Protein AF-A0A3D1BN69-F1 (afdb_monomer_lite)

Radius of gyration: 13.89 Å; chains: 1; bounding box: 30×30×35 Å

pLDDT: mean 92.31, std 7.17, range [51.19, 98.12]

Sequence (108 aa):
RYISNFTDFDPFLYEPDVELLYSLRESDIENADILIIPGSKNTMKDLLLLRENGIEESIKRAVKKGIPLIGICGGYQMLGGKIFDPYAVESSVREIDGLGLLDIETTL

Secondary structure (DSSP, 8-state):
--EESGGGGGGGGG-TT--------HHHHHT-SSEEE-EESSHHHHHHHHHHTTHHHHHHHHHHTT--EEE-THHHHHHSSEEE-TT-SS-S--EEE--S-SS-EEE-

Foldseek 3Di:
DFFDCPVVCVVQVVVPPHDDDDDQDLVCLQPDQAEEDGAGLQLVVVQVVCVVSVNLVSNVNNVVVVRHYHYYHSRVQLQEQKEAECPQPRHPDGMDGHSHNDPDHYYD

Structure (mmCIF, N/CA/C/O backbone):
data_AF-A0A3D1BN69-F1
#
_entry.id   AF-A0A3D1BN69-F1
#
loop_
_atom_site.group_PDB
_atom_site.id
_atom_site.type_symbol
_atom_site.label_atom_id
_atom_site.label_alt_id
_atom_site.label_comp_id
_atom_site.label_asym_id
_atom_site.label_entity_id
_atom_site.label_seq_id
_atom_site.pdbx_PDB_ins_code
_atom_site.Cartn_x
_atom_site.Cartn_y
_atom_site.Cartn_z
_atom_site.occupancy
_atom_site.B_iso_or_equiv
_atom_site.auth_seq_id
_atom_site.auth_comp_id
_atom_site.auth_asym_id
_atom_site.auth_atom_id
_atom_site.pdbx_PDB_model_num
ATOM 1 N N . ARG A 1 1 ? 12.733 4.585 2.168 1.00 51.19 1 ARG A N 1
ATOM 2 C CA . ARG A 1 1 ? 12.944 5.981 2.678 1.00 51.19 1 ARG A CA 1
ATOM 3 C C . ARG A 1 1 ? 12.664 7.002 1.559 1.00 51.19 1 ARG A C 1
ATOM 5 O O . ARG A 1 1 ? 13.417 7.959 1.406 1.00 51.19 1 ARG A O 1
ATOM 12 N N . TYR A 1 2 ? 11.575 6.802 0.803 1.00 65.62 2 TYR A N 1
ATOM 13 C CA . TYR A 1 2 ? 11.168 7.642 -0.328 1.00 65.62 2 TYR A CA 1
ATOM 14 C C . TYR A 1 2 ? 9.640 7.785 -0.391 1.00 65.62 2 TYR A C 1
ATOM 16 O O . TYR A 1 2 ? 9.015 7.416 -1.381 1.00 65.62 2 TYR A O 1
ATOM 24 N N . ILE A 1 3 ? 9.034 8.319 0.671 1.00 72.12 3 ILE A N 1
ATOM 25 C CA . ILE A 1 3 ? 7.589 8.554 0.681 1.00 72.12 3 ILE A CA 1
ATOM 26 C C . ILE A 1 3 ? 7.255 9.672 -0.317 1.00 72.12 3 ILE A C 1
ATOM 28 O O . ILE A 1 3 ? 7.871 10.740 -0.319 1.00 72.12 3 ILE A O 1
ATOM 32 N N . SER A 1 4 ? 6.283 9.400 -1.175 1.00 75.06 4 SER A N 1
ATOM 33 C CA . SER A 1 4 ? 5.631 10.339 -2.088 1.00 75.06 4 SER A CA 1
ATOM 34 C C . SER A 1 4 ? 4.139 10.351 -1.799 1.00 75.06 4 SER A C 1
ATOM 36 O O . SER A 1 4 ? 3.648 9.454 -1.120 1.00 75.06 4 SER A O 1
ATOM 38 N N . ASN A 1 5 ? 3.419 11.371 -2.270 1.00 76.31 5 ASN A N 1
ATOM 39 C CA . ASN A 1 5 ? 1.986 11.513 -1.984 1.00 76.31 5 ASN A CA 1
ATOM 40 C C . ASN A 1 5 ? 1.655 11.522 -0.476 1.00 76.31 5 ASN A C 1
ATOM 42 O O . ASN A 1 5 ? 0.537 11.202 -0.094 1.00 76.31 5 ASN A O 1
ATOM 46 N N . PHE A 1 6 ? 2.612 11.874 0.397 1.00 78.00 6 PHE A N 1
ATOM 47 C CA . PHE A 1 6 ? 2.337 11.988 1.837 1.00 78.00 6 PHE A CA 1
ATOM 48 C C . PHE A 1 6 ? 1.357 13.125 2.132 1.00 78.00 6 PHE A C 1
ATOM 50 O O . PHE A 1 6 ? 0.562 13.029 3.053 1.00 78.00 6 PHE A O 1
ATOM 57 N N . THR A 1 7 ? 1.380 14.162 1.294 1.00 81.50 7 THR A N 1
ATOM 58 C CA . THR A 1 7 ? 0.482 15.310 1.401 1.00 81.50 7 THR A CA 1
ATOM 59 C C . THR A 1 7 ? -0.960 14.990 1.022 1.00 81.50 7 THR A C 1
ATOM 61 O O . THR A 1 7 ? -1.865 15.748 1.353 1.00 81.50 7 THR A O 1
ATOM 64 N N . ASP A 1 8 ? -1.203 13.880 0.318 1.00 84.62 8 ASP A N 1
ATOM 65 C CA . ASP A 1 8 ? -2.535 13.535 -0.196 1.00 84.62 8 ASP A CA 1
ATOM 66 C C . ASP A 1 8 ? -3.513 13.209 0.945 1.00 84.62 8 ASP A C 1
ATOM 68 O O . ASP A 1 8 ? -4.727 13.274 0.765 1.00 84.62 8 ASP A O 1
ATOM 72 N N . PHE A 1 9 ? -2.981 12.901 2.129 1.00 85.88 9 PHE A N 1
ATOM 73 C CA . PHE A 1 9 ? -3.728 12.636 3.353 1.00 85.88 9 PHE A CA 1
ATOM 74 C C . PHE A 1 9 ? -3.382 13.619 4.488 1.00 85.88 9 PHE A C 1
ATOM 76 O O . PHE A 1 9 ? -3.812 13.420 5.623 1.00 85.88 9 PHE A O 1
ATOM 83 N N . ASP A 1 10 ? -2.703 14.733 4.173 1.00 88.94 10 ASP A N 1
ATOM 84 C CA . ASP A 1 10 ? -2.545 15.873 5.087 1.00 88.94 10 ASP A CA 1
ATOM 85 C C . ASP A 1 10 ? -3.878 16.461 5.573 1.00 88.94 10 ASP A C 1
ATOM 87 O O . ASP A 1 10 ? -3.896 16.942 6.705 1.00 88.94 10 ASP A O 1
ATOM 91 N N . PRO A 1 11 ? -5.002 16.434 4.816 1.00 91.44 11 PRO A N 1
ATOM 92 C CA . PRO A 1 11 ? -6.283 16.887 5.352 1.00 91.44 11 PRO A CA 1
ATOM 93 C C . PRO A 1 11 ? -6.650 16.238 6.694 1.00 91.44 11 PRO A C 1
ATOM 95 O O . PRO A 1 11 ? -7.200 16.921 7.550 1.00 91.44 11 PRO A O 1
ATOM 98 N N . PHE A 1 12 ? -6.249 14.983 6.938 1.00 91.31 12 PHE A N 1
ATOM 99 C CA . PHE A 1 12 ? -6.482 14.308 8.219 1.00 91.31 12 PHE A CA 1
ATOM 100 C C . PHE A 1 12 ? -5.721 14.923 9.399 1.00 91.31 12 PHE A C 1
ATOM 102 O O . PHE A 1 12 ? -6.146 14.755 10.533 1.00 91.31 12 PHE A O 1
ATOM 109 N N . LEU A 1 13 ? -4.636 15.673 9.167 1.00 88.69 13 LEU A N 1
ATOM 110 C CA . LEU A 1 13 ? -3.948 16.419 10.231 1.00 88.69 13 LEU A CA 1
ATOM 111 C C . LEU A 1 13 ? -4.791 17.576 10.781 1.00 88.69 13 LEU A C 1
ATOM 113 O O . LEU A 1 13 ? -4.497 18.088 11.862 1.00 88.69 13 LEU A O 1
ATOM 117 N N . TYR A 1 14 ? -5.789 18.024 10.020 1.00 92.00 14 TYR A N 1
ATOM 118 C CA . TYR A 1 14 ? -6.657 19.140 10.379 1.00 92.00 14 TYR A CA 1
ATOM 119 C C . TYR A 1 14 ? -8.027 18.691 10.896 1.00 92.00 14 TYR A C 1
ATOM 121 O O . TYR A 1 14 ? -8.782 19.538 11.371 1.00 92.00 14 TYR A O 1
ATOM 129 N N . GLU A 1 15 ? -8.327 17.392 10.846 1.00 95.38 15 GLU A N 1
ATOM 130 C CA . GLU A 1 15 ? -9.549 16.807 11.397 1.00 95.38 15 GLU A CA 1
ATOM 131 C C . GLU A 1 15 ? -9.328 16.465 12.884 1.00 95.38 15 GLU A C 1
ATOM 133 O O . GLU A 1 15 ? -8.518 15.590 13.198 1.00 95.38 15 GLU A O 1
ATOM 138 N N . PRO A 1 16 ? -9.992 17.155 13.835 1.00 93.69 16 PRO A N 1
ATOM 139 C CA . PRO A 1 16 ? -9.709 17.008 15.269 1.00 93.69 16 PRO A CA 1
ATOM 140 C C . PRO A 1 16 ? -9.988 15.616 15.850 1.00 93.69 16 PRO A C 1
ATOM 142 O O . PRO A 1 16 ? -9.528 15.307 16.948 1.00 93.69 16 PRO A O 1
ATOM 145 N N . ASP A 1 17 ? -10.796 14.818 15.160 1.00 95.25 17 ASP A N 1
ATOM 146 C CA . ASP A 1 17 ? -11.220 13.471 15.528 1.00 95.25 17 ASP A CA 1
ATOM 147 C C . ASP A 1 17 ? -10.430 12.368 14.806 1.00 95.25 17 ASP A C 1
ATOM 149 O O . ASP A 1 17 ? -10.748 11.189 14.967 1.00 95.25 17 ASP A O 1
ATOM 153 N N . VAL A 1 18 ? -9.378 12.725 14.060 1.00 95.38 18 VAL A N 1
ATOM 154 C CA . VAL A 1 18 ? -8.507 11.774 13.363 1.00 95.38 18 VAL A CA 1
ATOM 155 C C . VAL A 1 18 ? -7.106 11.772 13.971 1.00 95.38 18 VAL A C 1
ATOM 157 O O . VAL A 1 18 ? -6.453 12.804 14.106 1.00 95.38 18 VAL A O 1
ATOM 160 N N . GLU A 1 19 ? -6.604 10.580 14.298 1.00 94.38 19 GLU A N 1
ATOM 161 C CA . GLU A 1 19 ? -5.206 10.374 14.677 1.00 94.38 19 GLU A CA 1
ATOM 162 C C . GLU A 1 19 ? -4.419 9.819 13.481 1.00 94.38 19 GLU A C 1
ATOM 164 O O . GLU A 1 19 ? -4.603 8.672 13.071 1.00 94.38 19 GLU A O 1
ATOM 169 N N . LEU A 1 20 ? -3.519 10.629 12.913 1.00 93.19 20 LEU A N 1
ATOM 170 C CA . LEU A 1 20 ? -2.638 10.198 11.826 1.00 93.19 20 LEU A CA 1
ATOM 171 C C . LEU A 1 20 ? -1.276 9.744 12.369 1.00 93.19 20 LEU A C 1
ATOM 173 O O . LEU A 1 20 ? -0.498 10.549 12.887 1.00 93.19 20 LEU A O 1
ATOM 177 N N . LEU A 1 21 ? -0.952 8.462 12.181 1.00 92.62 21 LEU A N 1
ATOM 178 C CA . LEU A 1 21 ? 0.307 7.858 12.623 1.00 92.62 21 LEU A CA 1
ATOM 179 C C . LEU A 1 21 ? 1.162 7.392 11.440 1.00 92.62 21 LEU A C 1
ATOM 181 O O . LEU A 1 21 ? 0.749 6.568 10.628 1.00 92.62 21 LEU A O 1
ATOM 185 N N . TYR A 1 22 ? 2.410 7.860 11.395 1.00 91.31 22 TYR A N 1
ATOM 186 C CA . TYR A 1 22 ? 3.436 7.335 10.493 1.00 91.31 22 TYR A CA 1
ATOM 187 C C . TYR A 1 22 ? 4.260 6.285 11.236 1.00 91.31 22 TYR A C 1
ATOM 189 O O . TYR A 1 22 ? 5.141 6.631 12.025 1.00 91.31 22 TYR A O 1
ATOM 197 N N . SER A 1 23 ? 3.982 5.002 10.997 1.00 90.81 23 SER A N 1
ATOM 198 C CA . SER A 1 23 ? 4.621 3.921 11.749 1.00 90.81 23 SER A CA 1
ATOM 199 C C . SER A 1 23 ? 4.995 2.712 10.898 1.00 90.81 23 SER A C 1
ATOM 201 O O . SER A 1 23 ? 4.352 2.386 9.906 1.00 90.81 23 SER A O 1
ATOM 203 N N . LEU A 1 24 ? 6.061 2.041 11.334 1.00 90.94 24 LEU A N 1
ATOM 204 C CA . LEU A 1 24 ? 6.470 0.705 10.896 1.00 90.94 24 LEU A CA 1
ATOM 205 C C . LEU A 1 24 ? 6.430 -0.280 12.076 1.00 90.94 24 LEU A C 1
ATOM 207 O O . LEU A 1 24 ? 7.139 -1.276 12.076 1.00 90.94 24 LEU A O 1
ATOM 211 N N . ARG A 1 25 ? 5.674 0.013 13.139 1.00 94.62 25 ARG A N 1
ATOM 212 C CA . ARG A 1 25 ? 5.472 -0.932 14.242 1.00 94.62 25 ARG A CA 1
ATOM 213 C C . ARG A 1 25 ? 4.289 -1.828 13.917 1.00 94.62 25 ARG A C 1
ATOM 215 O O . ARG A 1 25 ? 3.211 -1.333 13.605 1.00 94.62 25 ARG A O 1
ATOM 222 N N . GLU A 1 26 ? 4.475 -3.136 14.059 1.00 95.06 26 GLU A N 1
ATOM 223 C CA . GLU A 1 26 ? 3.419 -4.128 13.813 1.00 95.06 26 GLU A CA 1
ATOM 224 C C . GLU A 1 26 ? 2.153 -3.837 14.633 1.00 95.06 26 GLU A C 1
ATOM 226 O O . GLU A 1 26 ? 1.043 -3.926 14.115 1.00 95.06 26 GLU A O 1
ATOM 231 N N . SER A 1 27 ? 2.319 -3.409 15.891 1.00 94.75 27 SER A N 1
ATOM 232 C CA . SER A 1 27 ? 1.215 -3.038 16.782 1.00 94.75 27 SER A CA 1
ATOM 233 C C . SER A 1 27 ? 0.366 -1.895 16.242 1.00 94.75 27 SER A C 1
ATOM 235 O O . SER A 1 27 ? -0.849 -1.922 16.398 1.00 94.75 27 SER A O 1
ATOM 237 N N . ASP A 1 28 ? 0.992 -0.895 15.628 1.00 96.00 28 ASP A N 1
ATOM 238 C CA . ASP A 1 28 ? 0.283 0.287 15.141 1.00 96.00 28 ASP A CA 1
ATOM 239 C C . ASP A 1 28 ? -0.502 -0.087 13.877 1.00 96.00 28 ASP A C 1
ATOM 241 O O . ASP A 1 28 ? -1.643 0.318 13.705 1.00 96.00 28 ASP A O 1
ATOM 245 N N . ILE A 1 29 ? 0.076 -0.952 13.037 1.00 96.31 29 ILE A N 1
ATOM 246 C CA . ILE A 1 29 ? -0.548 -1.450 11.805 1.00 96.31 29 ILE A CA 1
ATOM 247 C C . ILE A 1 29 ? -1.744 -2.356 12.110 1.00 96.31 29 ILE A C 1
ATOM 249 O O . ILE A 1 29 ? -2.793 -2.257 11.482 1.00 96.31 29 ILE A O 1
ATOM 253 N N . GLU A 1 30 ? -1.601 -3.268 13.068 1.00 95.50 30 GLU A N 1
ATOM 254 C CA . GLU A 1 30 ? -2.628 -4.269 13.354 1.00 95.50 30 GLU A CA 1
ATOM 255 C C . GLU A 1 30 ? -3.823 -3.759 14.163 1.00 95.50 30 GLU A C 1
ATOM 257 O O . GLU A 1 30 ? -4.819 -4.484 14.250 1.00 95.50 30 GLU A O 1
ATOM 262 N N . ASN A 1 31 ? -3.708 -2.572 14.766 1.00 95.50 31 ASN A N 1
ATOM 263 C CA . ASN A 1 31 ? -4.755 -1.935 15.568 1.00 95.50 31 ASN A CA 1
ATOM 264 C C . ASN A 1 31 ? -5.310 -0.651 14.929 1.00 95.50 31 ASN A C 1
ATOM 266 O O . ASN A 1 31 ? -6.148 -0.001 15.544 1.00 95.50 31 ASN A O 1
ATOM 270 N N . ALA A 1 32 ? -4.846 -0.273 13.736 1.00 96.81 32 ALA A N 1
ATOM 271 C CA . ALA A 1 32 ? -5.363 0.893 13.030 1.00 96.81 32 ALA A CA 1
ATOM 272 C C . ALA A 1 32 ? -6.807 0.671 12.552 1.00 96.81 32 ALA A C 1
ATOM 274 O O . ALA A 1 32 ? -7.173 -0.433 12.147 1.00 96.81 32 ALA A O 1
ATOM 275 N N . ASP A 1 33 ? -7.596 1.745 12.511 1.00 96.88 33 ASP A N 1
ATOM 276 C CA . ASP A 1 33 ? -8.927 1.723 11.896 1.00 96.88 33 ASP A CA 1
ATOM 277 C C . ASP A 1 33 ? -8.852 1.710 10.362 1.00 96.88 33 ASP A C 1
ATOM 279 O O . ASP A 1 33 ? -9.707 1.122 9.703 1.00 96.88 33 ASP A O 1
ATOM 283 N N . ILE A 1 34 ? -7.826 2.350 9.785 1.00 96.25 34 ILE A N 1
ATOM 284 C CA . ILE A 1 34 ? -7.550 2.414 8.343 1.00 96.25 34 ILE A CA 1
ATOM 285 C C . ILE A 1 34 ? -6.034 2.399 8.127 1.00 96.25 34 ILE A C 1
ATOM 287 O O . ILE A 1 34 ? -5.289 3.085 8.824 1.00 96.25 34 ILE A O 1
ATOM 291 N N . LEU A 1 35 ? -5.577 1.655 7.119 1.00 97.00 35 LEU A N 1
ATOM 292 C CA . LEU A 1 35 ? -4.186 1.642 6.679 1.00 97.00 35 LEU A CA 1
ATOM 293 C C . LEU A 1 35 ? -4.009 2.378 5.353 1.00 97.00 35 LEU A C 1
ATOM 295 O O . LEU A 1 35 ? -4.787 2.196 4.416 1.00 97.00 35 LEU A O 1
ATOM 299 N N . ILE A 1 36 ? -2.928 3.152 5.249 1.00 95.62 36 ILE A N 1
ATOM 300 C CA . ILE A 1 36 ? -2.528 3.841 4.019 1.00 95.62 36 ILE A CA 1
ATOM 301 C C . ILE A 1 36 ? -1.084 3.461 3.690 1.00 95.62 36 ILE A C 1
ATOM 303 O O . ILE A 1 36 ? -0.174 3.703 4.481 1.00 95.62 36 ILE A O 1
ATOM 307 N N . ILE A 1 37 ? -0.865 2.896 2.503 1.00 95.06 37 ILE A N 1
ATOM 308 C CA . ILE A 1 37 ? 0.460 2.774 1.895 1.00 95.06 37 ILE A CA 1
ATOM 309 C C . ILE A 1 37 ? 0.611 3.952 0.928 1.00 95.06 37 ILE A C 1
ATOM 311 O O . ILE A 1 37 ? -0.032 3.966 -0.130 1.00 95.06 37 ILE A O 1
ATOM 315 N N . PRO A 1 38 ? 1.422 4.963 1.282 1.00 92.44 38 PRO A N 1
ATOM 316 C CA . PRO A 1 38 ? 1.598 6.139 0.449 1.00 92.44 38 PRO A CA 1
ATOM 317 C C . PRO A 1 38 ? 2.364 5.801 -0.836 1.00 92.44 38 PRO A C 1
ATOM 319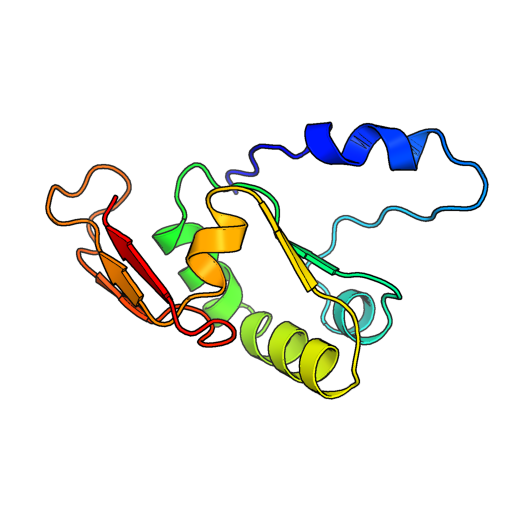 O O . PRO A 1 38 ? 2.887 4.698 -1.017 1.00 92.44 38 PRO A O 1
ATOM 322 N N . GLY A 1 39 ? 2.474 6.787 -1.722 1.00 87.38 39 GLY A N 1
ATOM 323 C CA . GLY A 1 39 ? 3.322 6.677 -2.901 1.00 87.38 39 GLY A CA 1
ATOM 324 C C . GLY A 1 39 ? 4.774 6.387 -2.531 1.00 87.38 39 GLY A C 1
ATOM 325 O O . GLY A 1 39 ? 5.282 6.829 -1.498 1.00 87.38 39 GLY A O 1
ATOM 326 N N . SER A 1 40 ? 5.471 5.688 -3.419 1.00 84.56 40 SER A N 1
ATOM 327 C CA . SER A 1 40 ? 6.919 5.523 -3.358 1.00 84.56 40 SER A CA 1
ATOM 328 C C . SER A 1 40 ? 7.546 6.054 -4.644 1.00 84.56 40 SER A C 1
ATOM 330 O O . SER A 1 40 ? 6.951 5.952 -5.711 1.00 84.56 40 SER A O 1
ATOM 332 N N . LYS A 1 41 ? 8.739 6.649 -4.534 1.00 82.94 41 LYS A N 1
ATOM 333 C CA . LYS A 1 41 ? 9.610 6.963 -5.690 1.00 82.94 41 LYS A CA 1
ATOM 334 C C . LYS A 1 41 ? 10.527 5.793 -6.066 1.00 82.94 41 LYS A C 1
ATOM 336 O O . LYS A 1 41 ? 11.370 5.937 -6.946 1.00 82.94 41 LYS A O 1
ATOM 341 N N . ASN A 1 42 ? 10.470 4.704 -5.305 1.00 87.31 42 ASN A N 1
ATOM 342 C CA . ASN A 1 42 ? 11.218 3.484 -5.557 1.00 87.31 42 ASN A CA 1
ATOM 343 C C . ASN A 1 42 ? 10.421 2.302 -5.001 1.00 87.31 42 ASN A C 1
ATOM 345 O O . ASN A 1 42 ? 10.720 1.768 -3.925 1.00 87.31 42 ASN A O 1
ATOM 349 N N . THR A 1 43 ? 9.358 1.959 -5.722 1.00 89.75 43 THR A N 1
ATOM 350 C CA . THR A 1 43 ? 8.305 1.054 -5.269 1.00 89.75 43 THR A CA 1
ATOM 351 C C . THR A 1 43 ? 8.877 -0.313 -4.913 1.00 89.75 43 THR A C 1
ATOM 353 O O . THR A 1 43 ? 8.612 -0.843 -3.836 1.00 89.75 43 THR A O 1
ATOM 356 N N . MET A 1 44 ? 9.738 -0.872 -5.763 1.00 91.81 44 MET A N 1
ATOM 357 C CA . MET A 1 44 ? 10.300 -2.208 -5.536 1.00 91.81 44 MET A CA 1
ATOM 358 C C . MET A 1 44 ? 11.234 -2.246 -4.318 1.00 91.81 44 MET A C 1
ATOM 360 O O . MET A 1 44 ? 11.204 -3.199 -3.539 1.00 91.81 44 MET A O 1
ATOM 364 N N . LYS A 1 45 ? 12.043 -1.199 -4.107 1.00 91.00 45 LYS A N 1
ATOM 365 C CA . LYS A 1 45 ? 12.955 -1.118 -2.957 1.00 91.00 45 LYS A CA 1
ATOM 366 C C . LYS A 1 45 ? 12.215 -0.912 -1.641 1.00 91.00 45 LYS A C 1
ATOM 368 O O . LYS A 1 45 ? 12.579 -1.531 -0.643 1.00 91.00 45 LYS A O 1
ATOM 373 N N . ASP A 1 46 ? 11.215 -0.033 -1.617 1.00 91.62 46 ASP A N 1
ATOM 374 C CA . ASP A 1 46 ? 10.416 0.167 -0.409 1.00 91.62 46 ASP A CA 1
ATOM 375 C C . ASP A 1 46 ? 9.592 -1.099 -0.093 1.00 91.62 46 ASP A C 1
ATOM 377 O O . ASP A 1 46 ? 9.505 -1.467 1.076 1.00 91.62 46 ASP A O 1
ATOM 381 N N . LEU A 1 47 ? 9.102 -1.840 -1.101 1.00 93.12 47 LEU A N 1
ATOM 382 C CA . LEU A 1 47 ? 8.450 -3.138 -0.886 1.00 93.12 47 LEU A CA 1
ATOM 383 C C . LEU A 1 47 ? 9.394 -4.161 -0.236 1.00 93.12 47 LEU A C 1
ATOM 385 O O . LEU A 1 47 ? 9.017 -4.781 0.754 1.00 93.12 47 LEU A O 1
ATOM 389 N N . LEU A 1 48 ? 10.632 -4.303 -0.729 1.00 92.44 48 LEU A N 1
ATOM 390 C CA . LEU A 1 48 ? 11.642 -5.174 -0.104 1.00 92.44 48 LEU A CA 1
ATOM 391 C C . LEU A 1 48 ? 11.885 -4.811 1.363 1.00 92.44 48 LEU A C 1
ATOM 393 O O . LEU A 1 48 ? 11.936 -5.698 2.212 1.00 92.44 48 LEU A O 1
ATOM 397 N N . LEU A 1 49 ? 11.960 -3.517 1.678 1.00 90.38 49 LEU A N 1
ATOM 398 C CA . LEU A 1 49 ? 12.131 -3.058 3.052 1.00 90.38 49 LEU A CA 1
ATOM 399 C C . LEU A 1 49 ? 10.947 -3.473 3.941 1.00 90.38 49 LEU A C 1
ATOM 401 O O . LEU A 1 49 ? 11.163 -3.888 5.078 1.00 90.38 49 LEU A O 1
ATOM 405 N N . LEU A 1 50 ? 9.706 -3.402 3.445 1.00 92.81 50 LEU A N 1
ATOM 406 C CA . LEU A 1 50 ? 8.545 -3.893 4.198 1.00 92.81 50 LEU A CA 1
ATOM 407 C C . LEU A 1 50 ? 8.669 -5.391 4.510 1.00 92.81 50 LEU A C 1
ATOM 409 O O . LEU A 1 50 ? 8.322 -5.807 5.615 1.00 92.81 50 LEU A O 1
ATOM 413 N N . ARG A 1 51 ? 9.210 -6.189 3.580 1.00 94.06 51 ARG A N 1
ATOM 414 C CA . ARG A 1 51 ? 9.463 -7.624 3.802 1.00 94.06 51 ARG A CA 1
ATOM 415 C C . ARG A 1 51 ? 10.529 -7.858 4.860 1.00 94.06 51 ARG A C 1
ATOM 417 O O . ARG A 1 51 ? 10.306 -8.602 5.809 1.00 94.06 51 ARG A O 1
ATOM 424 N N . GLU A 1 52 ? 11.672 -7.193 4.713 1.00 92.94 52 GLU A N 1
ATOM 425 C CA . GLU A 1 52 ? 12.824 -7.331 5.613 1.00 92.94 52 GLU A CA 1
ATOM 426 C C . GLU A 1 52 ? 12.484 -6.964 7.063 1.00 92.94 52 GLU A C 1
ATOM 428 O O . GLU A 1 52 ? 13.062 -7.525 7.991 1.00 92.94 52 GLU A O 1
ATOM 433 N N . ASN A 1 53 ? 11.527 -6.054 7.264 1.00 90.88 53 ASN A N 1
ATOM 434 C CA . ASN A 1 53 ? 11.082 -5.615 8.587 1.00 90.88 53 ASN A CA 1
ATOM 435 C C . ASN A 1 53 ? 9.845 -6.374 9.110 1.00 90.88 53 ASN A C 1
ATOM 437 O O . ASN A 1 53 ? 9.287 -5.967 10.123 1.00 90.88 53 ASN A O 1
ATOM 441 N N . GLY A 1 54 ? 9.380 -7.436 8.435 1.00 93.38 54 GLY A N 1
ATOM 442 C CA . GLY A 1 54 ? 8.197 -8.209 8.860 1.00 93.38 54 GLY A CA 1
ATOM 443 C C . GLY A 1 54 ? 6.854 -7.479 8.690 1.00 93.38 54 GLY A C 1
ATOM 444 O O . GLY A 1 54 ? 5.802 -7.961 9.119 1.00 93.38 54 GLY A O 1
ATOM 445 N N . ILE A 1 55 ? 6.860 -6.322 8.028 1.00 96.19 55 ILE A N 1
ATOM 446 C CA . ILE A 1 55 ? 5.701 -5.435 7.904 1.00 96.19 55 ILE A CA 1
ATOM 447 C C . ILE A 1 55 ? 4.676 -5.966 6.908 1.00 96.19 55 ILE A C 1
ATOM 449 O O . ILE A 1 55 ? 3.478 -5.816 7.140 1.00 96.19 55 ILE A O 1
ATOM 453 N N . GLU A 1 56 ? 5.119 -6.641 5.845 1.00 96.38 56 GLU A N 1
ATOM 454 C CA . GLU A 1 56 ? 4.217 -7.305 4.891 1.00 96.38 56 GLU A CA 1
ATOM 455 C C . GLU A 1 56 ? 3.218 -8.229 5.604 1.00 96.38 56 GLU A C 1
ATOM 457 O O . GLU A 1 56 ? 2.013 -8.165 5.352 1.00 96.38 56 GLU A O 1
A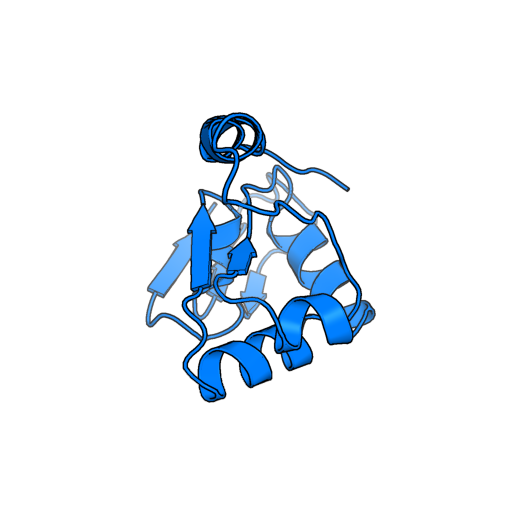TOM 462 N N . GLU A 1 57 ? 3.701 -9.047 6.538 1.00 96.69 57 GLU A N 1
ATOM 463 C CA . GLU A 1 57 ? 2.853 -9.984 7.270 1.00 96.69 57 GLU A CA 1
ATOM 464 C C . GLU A 1 57 ? 1.871 -9.262 8.195 1.00 96.69 57 GLU A C 1
ATOM 466 O O . GLU A 1 57 ? 0.715 -9.668 8.309 1.00 96.69 57 GLU A O 1
ATOM 471 N N . SER A 1 58 ? 2.291 -8.156 8.810 1.00 97.25 58 SER A N 1
ATOM 472 C CA . SER A 1 58 ? 1.415 -7.321 9.642 1.00 97.25 58 SER A CA 1
ATOM 473 C C . SER A 1 58 ? 0.296 -6.678 8.819 1.00 97.25 58 SER A C 1
ATOM 475 O O . SER A 1 58 ? -0.867 -6.731 9.221 1.00 97.25 58 SER A O 1
ATOM 477 N N . ILE A 1 59 ? 0.612 -6.157 7.626 1.00 97.38 59 ILE A N 1
ATOM 478 C CA . ILE A 1 59 ? -0.378 -5.613 6.681 1.00 97.38 59 ILE A CA 1
ATOM 479 C C . ILE A 1 59 ? -1.375 -6.705 6.276 1.00 97.38 59 ILE A C 1
ATOM 481 O O . ILE A 1 59 ? -2.586 -6.508 6.367 1.00 97.38 59 ILE A O 1
ATOM 485 N N . LYS A 1 60 ? -0.887 -7.889 5.885 1.00 97.19 60 LYS A N 1
ATOM 486 C CA . LYS A 1 60 ? -1.744 -9.024 5.504 1.00 97.19 60 LYS A CA 1
ATOM 487 C C . LYS A 1 60 ? -2.654 -9.470 6.650 1.00 97.19 60 LYS A C 1
ATOM 489 O O . LYS A 1 60 ? -3.834 -9.747 6.424 1.00 97.19 60 LYS A O 1
ATOM 494 N N . ARG A 1 61 ? -2.147 -9.512 7.889 1.00 97.69 61 ARG A N 1
ATOM 495 C CA . ARG A 1 61 ? -2.958 -9.811 9.081 1.00 97.69 61 ARG A CA 1
ATOM 496 C C . ARG A 1 61 ? -4.026 -8.748 9.322 1.00 97.69 61 ARG A C 1
ATOM 498 O O . ARG A 1 61 ? -5.168 -9.122 9.577 1.00 97.69 61 ARG A O 1
ATOM 505 N N . ALA A 1 62 ? -3.690 -7.465 9.212 1.00 97.69 62 ALA A N 1
ATOM 506 C CA . ALA A 1 62 ? -4.639 -6.366 9.373 1.00 97.69 62 ALA A CA 1
ATOM 507 C C . ALA A 1 62 ? -5.777 -6.436 8.339 1.00 97.69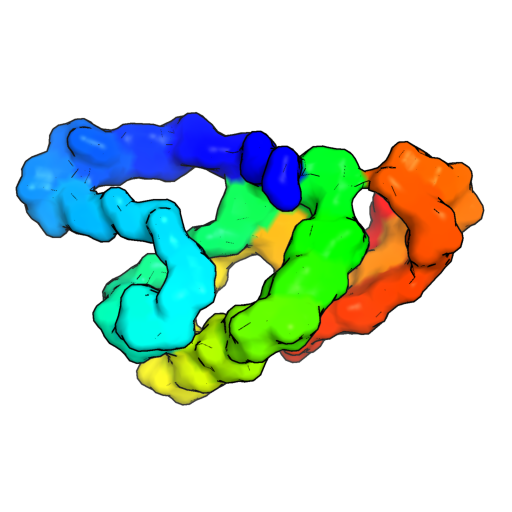 62 ALA A C 1
ATOM 509 O O . ALA A 1 62 ? -6.951 -6.453 8.709 1.00 97.69 62 ALA A O 1
ATOM 510 N N . VAL A 1 63 ? -5.439 -6.617 7.058 1.00 97.56 63 VAL A N 1
ATOM 511 C CA . VAL A 1 63 ? -6.430 -6.791 5.982 1.00 97.56 63 VAL A CA 1
ATOM 512 C C . VAL A 1 63 ? -7.317 -8.009 6.238 1.00 97.56 63 VAL A C 1
ATOM 514 O O . VAL A 1 63 ? -8.536 -7.931 6.108 1.00 97.56 63 VAL A O 1
ATOM 517 N N . LYS A 1 64 ? -6.738 -9.132 6.683 1.00 97.25 64 LYS A N 1
ATOM 518 C CA . LYS A 1 64 ? -7.504 -10.337 7.038 1.00 97.25 64 LYS A CA 1
ATOM 519 C C . LYS A 1 64 ? -8.473 -10.112 8.208 1.00 97.25 64 LYS A C 1
ATOM 521 O O . LYS A 1 64 ? -9.512 -10.766 8.252 1.00 97.25 64 LYS A O 1
ATOM 526 N N . LYS A 1 65 ? -8.157 -9.209 9.145 1.00 97.00 65 LYS A N 1
ATOM 527 C CA . LYS A 1 65 ? -9.067 -8.785 10.229 1.00 97.00 65 LYS A CA 1
ATOM 528 C C . LYS A 1 65 ? -10.187 -7.853 9.738 1.00 97.00 65 LYS A C 1
ATOM 530 O O . LYS A 1 65 ? -11.095 -7.565 10.509 1.00 97.00 65 LYS A O 1
ATOM 535 N N . GLY A 1 66 ? -10.147 -7.415 8.479 1.00 97.38 66 GLY A N 1
ATOM 536 C CA . GLY A 1 66 ? -11.132 -6.516 7.881 1.00 97.38 66 GLY A CA 1
ATOM 537 C C . GLY A 1 66 ? -10.757 -5.037 7.952 1.00 97.38 66 GLY A C 1
ATOM 538 O O . GLY A 1 66 ? -11.601 -4.204 7.634 1.00 97.38 66 GLY A O 1
ATOM 539 N N . ILE A 1 67 ? -9.521 -4.703 8.346 1.00 98.12 67 ILE A N 1
ATOM 540 C CA . ILE A 1 67 ? -9.041 -3.315 8.347 1.00 98.12 67 ILE A CA 1
ATOM 541 C C . ILE A 1 67 ? -8.911 -2.842 6.887 1.00 98.12 67 ILE A C 1
ATOM 543 O O . ILE A 1 67 ? -8.200 -3.488 6.106 1.00 98.12 67 ILE A O 1
ATOM 547 N N . PRO A 1 68 ? -9.577 -1.741 6.490 1.00 97.69 68 PRO A N 1
ATOM 548 C CA . PRO A 1 68 ? -9.437 -1.163 5.160 1.00 97.69 68 PRO A CA 1
ATOM 549 C C . PRO A 1 68 ? -7.993 -0.752 4.862 1.00 97.69 68 PRO A C 1
ATOM 551 O O . PRO A 1 68 ? -7.323 -0.139 5.693 1.00 97.69 68 PRO A O 1
ATOM 554 N N . LEU A 1 69 ? -7.533 -1.050 3.646 1.00 97.56 69 LEU A N 1
ATOM 555 C CA . LEU A 1 69 ? -6.197 -0.711 3.163 1.00 97.56 69 LEU A CA 1
ATOM 556 C C . LEU A 1 69 ? -6.292 0.116 1.882 1.00 97.56 69 LEU A C 1
ATOM 558 O O . LEU A 1 69 ? -6.941 -0.288 0.918 1.00 97.56 69 LEU A O 1
ATOM 562 N N . ILE A 1 70 ? -5.602 1.252 1.867 1.00 96.88 70 ILE A N 1
ATOM 563 C CA . ILE A 1 70 ? -5.544 2.183 0.743 1.00 96.88 70 ILE A CA 1
ATOM 564 C C . ILE A 1 70 ? -4.105 2.228 0.233 1.00 96.88 70 ILE A C 1
ATOM 566 O O . ILE A 1 70 ? -3.182 2.505 0.993 1.00 96.88 70 ILE A O 1
ATOM 570 N N . GLY A 1 71 ? -3.902 1.970 -1.057 1.00 95.44 71 GLY A N 1
ATOM 571 C CA . GLY A 1 71 ? -2.618 2.173 -1.728 1.00 95.44 71 GLY A CA 1
ATOM 572 C C . GLY A 1 71 ? -2.683 3.398 -2.634 1.00 95.44 71 GLY A C 1
ATOM 573 O O . GLY A 1 71 ? -3.630 3.533 -3.406 1.00 95.44 71 GLY A O 1
ATOM 574 N N . ILE A 1 72 ? -1.685 4.281 -2.569 1.00 94.69 72 ILE A N 1
ATOM 575 C CA . ILE A 1 72 ? -1.604 5.485 -3.413 1.00 94.69 72 ILE A CA 1
ATOM 576 C C . ILE A 1 72 ? -0.383 5.379 -4.323 1.00 94.69 72 ILE A C 1
ATOM 578 O O . ILE A 1 72 ? 0.719 5.154 -3.834 1.00 94.69 72 ILE A O 1
ATOM 582 N N . CYS A 1 73 ? -0.549 5.572 -5.636 1.00 93.19 73 CYS A N 1
ATOM 583 C CA . CYS A 1 73 ? 0.550 5.539 -6.614 1.00 93.19 73 CYS A CA 1
ATOM 584 C C . CYS A 1 73 ? 1.417 4.268 -6.450 1.00 93.19 73 CYS A C 1
ATOM 586 O O . CYS A 1 73 ? 0.889 3.167 -6.577 1.00 93.19 73 CYS A O 1
ATOM 588 N N . GLY A 1 74 ? 2.704 4.382 -6.101 1.00 93.31 74 GLY A N 1
ATOM 589 C CA . GLY A 1 74 ? 3.559 3.228 -5.790 1.00 93.31 74 GLY A CA 1
ATOM 590 C C . GLY A 1 74 ? 2.971 2.280 -4.736 1.00 93.31 74 GLY A C 1
ATOM 591 O O . GLY A 1 74 ? 3.045 1.066 -4.890 1.00 93.31 74 GLY A O 1
ATOM 592 N N . GLY A 1 75 ? 2.282 2.803 -3.720 1.00 95.56 75 GLY A N 1
ATOM 593 C CA . GLY A 1 75 ? 1.576 1.985 -2.737 1.00 95.56 75 GLY A CA 1
ATOM 594 C C . GLY A 1 75 ? 0.451 1.142 -3.340 1.00 95.56 75 GLY A C 1
ATOM 595 O O . GLY A 1 75 ? 0.277 0.002 -2.931 1.00 95.56 75 GLY A O 1
ATOM 596 N N . TYR A 1 76 ? -0.264 1.644 -4.355 1.00 96.31 76 TYR A N 1
ATOM 597 C CA . TYR A 1 76 ? -1.253 0.860 -5.112 1.00 96.31 76 TYR A CA 1
ATOM 598 C C . TYR A 1 76 ? -0.586 -0.263 -5.912 1.00 96.31 76 TYR A C 1
ATOM 600 O O . TYR A 1 76 ? -1.051 -1.399 -5.882 1.00 96.31 76 TYR A O 1
ATOM 608 N N . GLN A 1 77 ? 0.542 0.032 -6.564 1.00 96.38 77 GLN A N 1
ATOM 609 C CA . GLN A 1 77 ? 1.317 -0.962 -7.313 1.00 96.38 77 GLN A CA 1
ATOM 610 C C . GLN A 1 77 ? 1.788 -2.104 -6.396 1.00 96.38 77 GLN A C 1
ATOM 612 O O . GLN A 1 77 ? 1.692 -3.271 -6.767 1.00 96.38 77 GLN A O 1
ATOM 617 N N . MET A 1 78 ? 2.220 -1.782 -5.166 1.00 96.56 78 MET A N 1
ATOM 618 C CA . MET A 1 78 ? 2.598 -2.775 -4.150 1.00 96.56 78 MET A CA 1
ATOM 619 C C . MET A 1 78 ? 1.452 -3.718 -3.775 1.00 96.56 78 MET A C 1
ATOM 621 O O . MET A 1 78 ? 1.728 -4.854 -3.402 1.00 96.56 78 MET A O 1
ATOM 625 N N . LEU A 1 79 ? 0.187 -3.290 -3.856 1.00 97.81 79 LEU A N 1
ATOM 626 C CA . LEU A 1 79 ? -0.953 -4.148 -3.513 1.00 97.81 79 LEU A CA 1
ATOM 627 C C . LEU A 1 79 ? -1.190 -5.270 -4.536 1.00 97.81 79 LEU A C 1
ATOM 629 O O . LEU A 1 79 ? -1.851 -6.252 -4.201 1.00 97.81 79 LEU A O 1
ATOM 633 N N . GLY A 1 80 ? -0.675 -5.131 -5.761 1.00 97.88 80 GLY A N 1
ATOM 634 C CA . GLY A 1 80 ? -0.853 -6.099 -6.841 1.00 97.88 80 GLY A CA 1
ATOM 635 C C . GLY A 1 80 ? -0.126 -7.428 -6.637 1.00 97.88 80 GLY A C 1
ATOM 636 O O . GLY A 1 80 ? 0.543 -7.657 -5.628 1.00 97.88 80 GLY A O 1
ATOM 637 N N . GLY A 1 81 ? -0.246 -8.308 -7.628 1.00 97.75 81 GLY A N 1
ATOM 638 C CA . GLY A 1 81 ? 0.456 -9.588 -7.685 1.00 97.75 81 GLY A CA 1
ATOM 639 C C . GLY A 1 81 ? 1.920 -9.449 -8.098 1.00 97.75 81 GLY A C 1
ATOM 640 O O . GLY A 1 81 ? 2.782 -10.083 -7.495 1.00 97.75 81 GLY A O 1
ATOM 641 N N . LYS A 1 82 ? 2.224 -8.583 -9.074 1.00 97.38 82 LYS A N 1
ATOM 642 C CA . LYS A 1 82 ? 3.592 -8.390 -9.580 1.00 97.38 82 LYS A CA 1
ATOM 643 C C . LYS A 1 82 ? 3.873 -6.962 -10.034 1.00 97.38 82 LYS A C 1
ATOM 645 O O . LYS A 1 82 ? 2.988 -6.278 -10.551 1.00 97.38 82 LYS A O 1
ATOM 650 N N . ILE A 1 83 ? 5.128 -6.544 -9.874 1.00 96.44 83 ILE A N 1
ATOM 651 C CA . ILE A 1 83 ? 5.667 -5.290 -10.405 1.00 96.44 83 ILE A CA 1
ATOM 652 C C . ILE A 1 83 ? 6.875 -5.614 -11.285 1.00 96.44 83 ILE A C 1
ATOM 654 O O . ILE A 1 83 ? 7.791 -6.313 -10.848 1.00 96.44 83 ILE A O 1
ATOM 658 N N . PHE A 1 84 ? 6.889 -5.079 -12.502 1.00 96.38 84 PHE A N 1
ATOM 659 C CA . PHE A 1 84 ? 7.962 -5.215 -13.480 1.00 96.38 84 PHE A CA 1
ATOM 660 C C . PHE A 1 84 ? 8.658 -3.866 -13.710 1.00 96.38 84 PHE A C 1
ATOM 662 O O . PHE A 1 84 ? 7.991 -2.854 -13.888 1.00 96.38 84 PHE A O 1
ATOM 669 N N . ASP A 1 85 ? 9.989 -3.865 -13.777 1.00 94.19 85 ASP A N 1
ATOM 670 C CA . ASP A 1 85 ? 10.832 -2.727 -14.178 1.00 94.19 85 ASP A CA 1
ATOM 671 C C . ASP A 1 85 ? 11.777 -3.167 -15.322 1.00 94.19 85 ASP A C 1
ATOM 673 O O . ASP A 1 85 ? 12.983 -3.404 -15.130 1.00 94.19 85 ASP A O 1
ATOM 677 N N . PRO A 1 86 ? 11.244 -3.355 -16.548 1.00 93.75 86 PRO A N 1
ATOM 678 C CA . PRO A 1 86 ? 11.995 -3.911 -17.674 1.00 93.75 86 PRO A CA 1
ATOM 679 C C . PRO A 1 86 ? 13.148 -3.011 -18.126 1.00 93.75 86 PRO A C 1
ATOM 681 O O . PRO A 1 86 ? 14.079 -3.491 -18.774 1.00 93.75 86 PRO A O 1
ATOM 684 N N . TYR A 1 87 ? 13.137 -1.731 -17.745 1.00 92.31 87 TYR A N 1
ATOM 685 C CA . TYR A 1 87 ? 14.165 -0.756 -18.103 1.00 92.31 87 TYR A CA 1
ATOM 686 C C . TYR A 1 87 ? 15.064 -0.341 -16.927 1.00 92.31 87 TYR A C 1
ATOM 688 O O . TYR A 1 87 ? 16.048 0.352 -17.170 1.00 92.31 87 TYR A O 1
ATOM 696 N N . ALA A 1 88 ? 14.832 -0.867 -15.715 1.00 88.62 88 ALA A N 1
ATOM 697 C CA . ALA A 1 88 ? 15.584 -0.542 -14.496 1.00 88.62 88 ALA A CA 1
ATOM 698 C C . ALA A 1 88 ? 15.560 0.965 -14.196 1.00 88.62 88 ALA A C 1
ATOM 700 O O . ALA A 1 88 ? 16.591 1.577 -13.907 1.00 88.62 88 ALA A O 1
ATOM 701 N N . VAL A 1 89 ? 14.376 1.566 -14.333 1.00 86.94 89 VAL A N 1
ATOM 702 C CA . VAL A 1 89 ? 14.142 2.996 -14.118 1.00 86.94 89 VAL A CA 1
ATOM 703 C C . VAL A 1 89 ? 14.238 3.338 -12.633 1.00 86.94 89 VAL A C 1
ATOM 705 O O . VAL A 1 89 ? 14.831 4.357 -12.277 1.00 86.94 89 VAL A O 1
ATOM 708 N N . GLU A 1 90 ? 13.694 2.487 -11.759 1.00 82.94 90 GLU A N 1
ATOM 709 C CA . GLU A 1 90 ? 13.671 2.723 -10.313 1.00 82.94 90 GLU A CA 1
ATOM 710 C C . GLU A 1 90 ? 14.741 1.920 -9.568 1.00 82.94 90 GLU A C 1
ATOM 712 O O . GLU A 1 90 ? 15.295 2.389 -8.565 1.00 82.94 90 GLU A O 1
ATOM 717 N N . SER A 1 91 ? 15.048 0.699 -10.021 1.00 79.06 91 SER A N 1
ATOM 718 C CA . SER A 1 91 ? 16.007 -0.169 -9.333 1.00 79.06 91 SER A CA 1
ATOM 719 C C . SER A 1 91 ? 16.697 -1.177 -10.260 1.00 79.06 91 SER A C 1
ATOM 721 O O . SER A 1 91 ? 16.308 -1.374 -11.403 1.00 79.06 91 SER A O 1
ATOM 723 N N . SER A 1 92 ? 17.734 -1.862 -9.761 1.00 84.81 92 SER A N 1
ATOM 724 C CA . SER A 1 92 ? 18.363 -2.979 -10.485 1.00 84.81 92 SER A CA 1
ATOM 725 C C . SER A 1 92 ? 17.521 -4.262 -10.478 1.00 84.81 92 SER A C 1
ATOM 727 O O . SER A 1 92 ? 17.854 -5.212 -11.188 1.00 84.81 92 SER A O 1
ATOM 729 N N . VAL A 1 93 ? 16.465 -4.316 -9.661 1.00 86.88 93 VAL A N 1
ATOM 730 C CA . VAL A 1 93 ? 15.512 -5.426 -9.613 1.00 86.88 93 VAL A CA 1
ATOM 731 C C . VAL A 1 93 ? 14.554 -5.270 -10.789 1.00 86.88 93 VAL A C 1
ATOM 733 O O . VAL A 1 93 ? 13.933 -4.229 -10.945 1.00 86.88 93 VAL A O 1
ATOM 736 N N . ARG A 1 94 ? 14.460 -6.300 -11.636 1.00 92.00 94 ARG A N 1
ATOM 737 C CA . ARG A 1 94 ? 13.655 -6.265 -12.871 1.00 92.00 94 ARG A CA 1
ATOM 738 C C . ARG A 1 94 ? 12.209 -6.684 -12.667 1.00 92.00 94 ARG A C 1
ATOM 740 O O . ARG A 1 94 ? 11.346 -6.299 -13.444 1.00 92.00 94 ARG A O 1
ATOM 747 N N . GLU A 1 95 ? 11.957 -7.491 -11.649 1.00 95.06 95 GLU A N 1
ATOM 748 C CA . GLU A 1 95 ? 10.617 -7.892 -11.251 1.00 95.06 95 GLU A CA 1
ATOM 749 C C . GLU A 1 95 ? 10.582 -8.241 -9.765 1.00 95.06 95 GLU A C 1
ATOM 751 O O . GLU A 1 95 ? 11.589 -8.662 -9.191 1.00 95.06 95 GLU A O 1
ATOM 756 N N . ILE A 1 96 ? 9.425 -8.050 -9.142 1.00 95.69 96 ILE A N 1
ATOM 757 C CA . ILE A 1 96 ? 9.171 -8.445 -7.762 1.00 95.69 96 ILE A CA 1
ATOM 758 C C . ILE A 1 96 ? 7.699 -8.808 -7.594 1.00 95.69 96 ILE A C 1
ATOM 760 O O . ILE A 1 96 ? 6.821 -8.151 -8.156 1.00 95.69 96 ILE A O 1
ATOM 764 N N . ASP A 1 97 ? 7.425 -9.834 -6.794 1.00 97.38 97 ASP A N 1
ATOM 765 C CA . ASP A 1 97 ? 6.060 -10.122 -6.362 1.00 97.38 97 ASP A CA 1
ATOM 766 C C . ASP A 1 97 ? 5.565 -8.986 -5.466 1.00 97.38 97 ASP A C 1
ATOM 768 O O . ASP A 1 97 ? 6.284 -8.566 -4.555 1.00 97.38 97 ASP A O 1
ATOM 772 N N . GLY A 1 98 ? 4.347 -8.508 -5.704 1.00 96.94 98 GLY A N 1
ATOM 773 C CA . GLY A 1 98 ? 3.665 -7.555 -4.834 1.00 96.94 98 GLY A CA 1
ATOM 774 C C . GLY A 1 98 ? 3.144 -8.217 -3.553 1.00 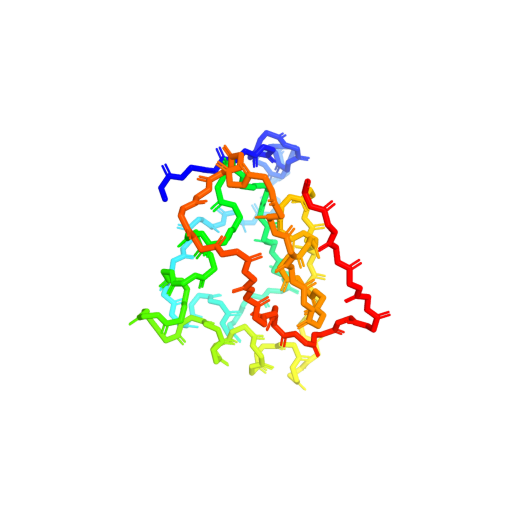96.94 98 GLY A C 1
ATOM 775 O O . GLY A 1 98 ? 3.528 -9.333 -3.199 1.00 96.94 98 GLY A O 1
ATOM 776 N N . LEU A 1 99 ? 2.257 -7.531 -2.836 1.00 97.31 99 LEU A N 1
ATOM 777 C CA . LEU A 1 99 ? 1.602 -8.065 -1.638 1.00 97.31 99 LEU A CA 1
ATOM 778 C C . LEU A 1 99 ? 0.524 -9.107 -1.977 1.00 97.31 99 LEU A C 1
ATOM 780 O O . LEU A 1 99 ? 0.115 -9.863 -1.092 1.00 97.31 99 LEU A O 1
ATOM 784 N N . GLY A 1 100 ? 0.070 -9.156 -3.235 1.00 97.19 100 GLY A N 1
ATOM 785 C CA . GLY A 1 100 ? -0.923 -10.113 -3.722 1.00 97.19 100 GLY A CA 1
ATOM 786 C C . GLY A 1 100 ? -2.320 -9.887 -3.145 1.00 97.19 100 GLY A C 1
ATOM 787 O O . GLY A 1 100 ? -3.059 -10.844 -2.932 1.00 97.19 100 GLY A O 1
ATOM 788 N N . LEU A 1 101 ? -2.663 -8.635 -2.831 1.00 97.38 101 LEU A N 1
ATOM 789 C CA . LEU A 1 101 ? -3.952 -8.250 -2.246 1.00 97.38 101 LEU A CA 1
ATOM 790 C C . LEU A 1 101 ? -4.970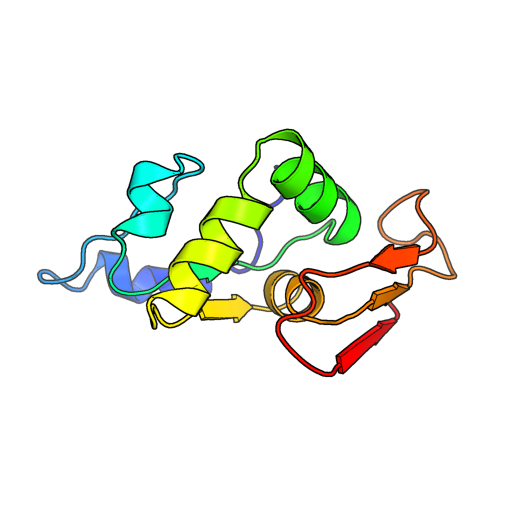 -7.814 -3.307 1.00 97.38 101 LEU A C 1
ATOM 792 O O . LEU A 1 101 ? -6.171 -7.843 -3.050 1.00 97.38 101 LEU A O 1
ATOM 796 N N . LEU A 1 102 ? -4.493 -7.432 -4.492 1.00 97.38 102 LEU A N 1
ATOM 797 C CA . LEU A 1 102 ? -5.291 -7.099 -5.665 1.00 97.38 102 LEU A CA 1
ATOM 798 C C . LEU A 1 102 ? -4.866 -7.971 -6.852 1.00 97.38 102 LEU A C 1
ATOM 800 O O . LEU A 1 102 ? -3.676 -8.216 -7.053 1.00 97.38 102 LEU A O 1
ATOM 804 N N . ASP A 1 103 ? -5.839 -8.386 -7.663 1.00 97.31 103 ASP A N 1
ATOM 805 C CA . ASP A 1 103 ? -5.620 -9.144 -8.903 1.00 97.31 103 ASP A CA 1
ATOM 806 C C . ASP A 1 103 ? -5.207 -8.205 -10.050 1.00 97.31 103 ASP A C 1
ATOM 808 O O . ASP A 1 103 ? -5.962 -7.935 -10.983 1.00 97.31 103 ASP A O 1
ATOM 812 N N . ILE A 1 104 ? -4.027 -7.601 -9.899 1.00 97.69 104 ILE A N 1
ATOM 813 C CA . ILE A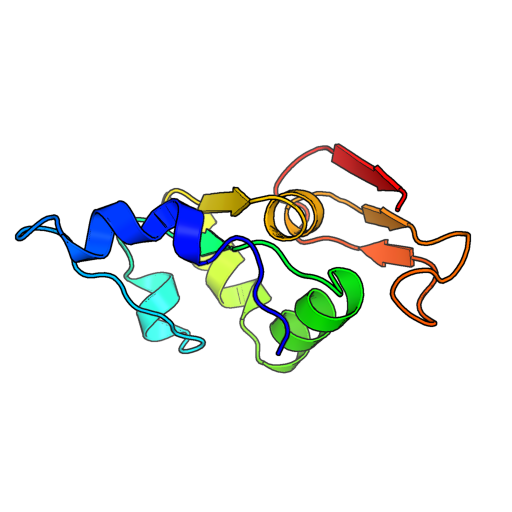 1 104 ? -3.438 -6.662 -10.857 1.00 97.69 104 ILE A CA 1
ATOM 814 C C . ILE A 1 104 ? -1.932 -6.892 -10.977 1.00 97.69 104 ILE A C 1
ATOM 816 O O . ILE A 1 104 ? -1.267 -7.302 -10.025 1.00 97.69 104 ILE A O 1
ATOM 820 N N . GLU A 1 105 ? -1.378 -6.524 -12.124 1.00 97.50 105 GLU A N 1
ATOM 821 C CA . GLU A 1 105 ? 0.062 -6.453 -12.363 1.00 97.50 105 GLU A CA 1
ATOM 822 C C . GLU A 1 105 ? 0.429 -5.052 -12.860 1.00 97.50 105 GLU A C 1
ATOM 824 O O . GLU A 1 105 ? -0.384 -4.370 -13.487 1.00 97.50 105 GLU A O 1
ATOM 829 N N . THR A 1 106 ? 1.646 -4.598 -12.560 1.00 96.56 106 THR A N 1
ATOM 830 C CA . THR A 1 106 ? 2.140 -3.272 -12.961 1.00 96.56 106 THR A CA 1
ATOM 831 C C . THR A 1 106 ? 3.474 -3.380 -13.683 1.00 96.56 106 THR A C 1
ATOM 833 O O . THR A 1 106 ? 4.369 -4.080 -13.221 1.00 96.56 106 THR A O 1
ATOM 836 N N . THR A 1 107 ? 3.639 -2.608 -14.755 1.00 95.62 107 THR A N 1
ATOM 837 C CA . THR A 1 107 ? 4.933 -2.374 -15.408 1.00 95.62 107 THR A CA 1
ATOM 838 C C . THR A 1 107 ? 5.294 -0.894 -15.286 1.00 95.62 107 THR A C 1
ATOM 840 O O . THR A 1 107 ? 4.469 -0.049 -15.642 1.00 95.62 107 THR A O 1
ATOM 843 N N . LEU A 1 108 ? 6.488 -0.607 -14.759 1.00 88.62 108 LEU A N 1
ATOM 844 C CA . LEU A 1 108 ? 7.077 0.730 -14.613 1.00 88.62 108 LEU A CA 1
ATOM 845 C C . LEU A 1 108 ? 7.690 1.247 -15.924 1.00 88.62 108 LEU A C 1
ATOM 847 O O . LEU A 1 108 ? 8.198 0.421 -16.723 1.00 88.62 108 LEU A O 1
#